Protein AF-A0A811LJP6-F1 (afdb_monomer_lite)

Radius of gyration: 32.49 Å; chains: 1; bounding box: 68×72×82 Å

Structure (mmCIF, N/CA/C/O backbone):
data_AF-A0A811LJP6-F1
#
_entry.id   AF-A0A811LJP6-F1
#
loop_
_atom_site.group_PDB
_atom_site.id
_atom_site.type_symbol
_atom_site.label_atom_id
_atom_site.label_alt_id
_atom_site.label_comp_id
_atom_site.label_asym_id
_atom_site.label_entity_id
_atom_site.label_seq_id
_atom_site.pdbx_PDB_ins_code
_atom_site.Cartn_x
_atom_site.Cartn_y
_atom_site.Cartn_z
_atom_site.occupancy
_atom_site.B_iso_or_equiv
_atom_site.auth_seq_id
_atom_site.auth_comp_id
_atom_site.auth_asym_id
_atom_site.auth_atom_id
_atom_site.pdbx_PDB_model_num
ATOM 1 N N . MET A 1 1 ? 23.692 52.855 21.596 1.00 43.34 1 MET A N 1
ATOM 2 C CA . MET A 1 1 ? 24.434 53.050 20.333 1.00 43.34 1 MET A CA 1
ATOM 3 C C . MET A 1 1 ? 24.375 51.750 19.554 1.00 43.34 1 MET A C 1
ATOM 5 O O . MET A 1 1 ? 25.042 50.793 19.918 1.00 43.34 1 MET A O 1
ATOM 9 N N . LEU A 1 2 ? 23.463 51.698 18.585 1.00 52.78 2 LEU A N 1
ATOM 10 C CA . LEU A 1 2 ? 23.271 50.593 17.652 1.00 52.78 2 LEU A CA 1
ATOM 11 C C . LEU A 1 2 ? 24.097 50.907 16.410 1.00 52.78 2 LEU A C 1
ATOM 13 O O . LEU A 1 2 ? 23.843 51.936 15.798 1.00 52.78 2 LEU A O 1
ATOM 17 N N . ASP A 1 3 ? 25.037 50.041 16.044 1.00 47.31 3 ASP A N 1
ATOM 18 C CA . ASP A 1 3 ? 25.394 49.857 14.639 1.00 47.31 3 ASP A CA 1
ATOM 19 C C . ASP A 1 3 ? 26.140 48.534 14.445 1.00 47.31 3 ASP A C 1
ATOM 21 O O . ASP A 1 3 ? 27.065 48.228 15.205 1.00 47.31 3 ASP A O 1
ATOM 25 N N . LYS A 1 4 ? 25.689 47.761 13.452 1.00 55.88 4 LYS A N 1
ATOM 26 C CA . LYS A 1 4 ? 26.478 46.887 12.566 1.00 55.88 4 LYS A CA 1
ATOM 27 C C . LYS A 1 4 ? 25.538 46.062 11.682 1.00 55.88 4 LYS A C 1
ATOM 29 O O . LYS A 1 4 ? 25.143 44.945 12.006 1.00 55.88 4 LYS A O 1
ATOM 34 N N . SER A 1 5 ? 25.164 46.703 10.577 1.00 57.97 5 SER A N 1
ATOM 35 C CA . SER A 1 5 ? 25.225 46.156 9.213 1.00 57.97 5 SER A CA 1
ATOM 36 C C . SER A 1 5 ? 24.802 44.694 8.997 1.00 57.97 5 SER A C 1
ATOM 38 O O . SER A 1 5 ? 25.586 43.748 9.062 1.00 57.97 5 SER A O 1
ATOM 40 N N . ASN A 1 6 ? 23.541 44.561 8.586 1.00 51.16 6 ASN A N 1
ATOM 41 C CA . ASN A 1 6 ? 22.981 43.422 7.871 1.00 51.16 6 ASN A CA 1
ATOM 42 C C . ASN A 1 6 ? 23.434 43.470 6.397 1.00 51.16 6 ASN A C 1
ATOM 44 O O . ASN A 1 6 ? 23.227 44.481 5.728 1.00 51.16 6 ASN A O 1
ATOM 48 N N . SER A 1 7 ? 24.032 42.396 5.876 1.00 58.84 7 SER A N 1
ATOM 49 C CA . SER A 1 7 ? 24.332 42.268 4.444 1.00 58.84 7 SER A CA 1
ATOM 50 C C . SER A 1 7 ? 24.065 40.829 3.980 1.00 58.84 7 SER A C 1
ATOM 52 O O . SER A 1 7 ? 24.716 39.903 4.477 1.00 58.84 7 SER A O 1
ATOM 54 N N . PRO A 1 8 ? 23.093 40.596 3.079 1.00 60.56 8 PRO A N 1
ATOM 55 C CA . PRO A 1 8 ? 22.804 39.269 2.553 1.00 60.56 8 PRO A CA 1
ATOM 56 C C . PRO A 1 8 ? 23.758 38.914 1.402 1.00 60.56 8 PRO A C 1
ATOM 58 O O . PRO A 1 8 ? 23.910 39.663 0.441 1.00 60.56 8 PRO A O 1
ATOM 61 N N . ARG A 1 9 ? 24.387 37.735 1.478 1.00 51.50 9 ARG A N 1
ATOM 62 C CA . ARG A 1 9 ? 25.124 37.140 0.354 1.00 51.50 9 ARG A CA 1
ATOM 63 C C . ARG A 1 9 ? 24.133 36.527 -0.635 1.00 51.50 9 ARG A C 1
ATOM 65 O O . ARG A 1 9 ? 23.520 35.505 -0.328 1.00 51.50 9 ARG A O 1
ATOM 72 N N . ALA A 1 10 ? 24.021 37.149 -1.805 1.00 49.34 10 ALA A N 1
ATOM 73 C CA . ALA A 1 10 ? 23.408 36.576 -2.996 1.00 49.34 10 ALA A CA 1
ATOM 74 C C . ALA A 1 10 ? 24.072 35.231 -3.348 1.00 49.34 10 ALA A C 1
ATOM 76 O O . ALA A 1 10 ? 25.291 35.075 -3.229 1.00 49.34 10 ALA A O 1
ATOM 77 N N . ARG A 1 11 ? 23.261 34.248 -3.741 1.00 58.81 11 ARG A N 1
ATOM 78 C CA . ARG A 1 11 ? 23.713 33.050 -4.450 1.00 58.81 11 ARG A CA 1
ATOM 79 C C . ARG A 1 11 ? 23.018 33.071 -5.801 1.00 58.81 11 ARG A C 1
ATOM 81 O O . ARG A 1 11 ? 21.806 32.895 -5.853 1.00 58.81 11 ARG A O 1
ATOM 88 N N . ASP A 1 12 ? 23.794 33.340 -6.839 1.00 52.44 12 ASP A N 1
ATOM 89 C CA . ASP A 1 12 ? 23.368 33.236 -8.226 1.00 52.44 12 ASP A CA 1
ATOM 90 C C . ASP A 1 12 ? 23.311 31.749 -8.610 1.00 52.44 12 ASP A C 1
ATOM 92 O O . ASP A 1 12 ? 24.331 31.056 -8.623 1.00 52.44 12 ASP A O 1
ATOM 96 N N . ASP A 1 13 ? 22.100 31.251 -8.860 1.00 50.12 13 ASP A N 1
ATOM 97 C CA . ASP A 1 13 ? 21.842 29.943 -9.462 1.00 50.12 13 ASP A CA 1
ATOM 98 C C . ASP A 1 13 ? 21.821 30.110 -10.988 1.00 50.12 13 ASP A C 1
ATOM 100 O O . ASP A 1 13 ? 20.800 30.477 -11.567 1.00 50.12 13 ASP A O 1
ATOM 104 N N . ASP A 1 14 ? 22.942 29.823 -11.651 1.00 47.53 14 ASP A N 1
ATOM 105 C CA . ASP A 1 14 ? 23.009 29.771 -13.113 1.00 47.53 14 ASP A CA 1
ATOM 106 C C . ASP A 1 14 ? 22.924 28.308 -13.575 1.00 47.53 14 ASP A C 1
ATOM 108 O O . ASP A 1 14 ? 23.917 27.581 -13.680 1.00 47.53 14 ASP A O 1
ATOM 112 N N . ARG A 1 15 ? 21.690 27.829 -13.778 1.00 53.62 15 ARG A N 1
ATOM 113 C CA . ARG A 1 15 ? 21.398 26.508 -14.354 1.00 53.62 15 ARG A CA 1
ATOM 114 C C . ARG A 1 15 ? 20.811 26.679 -15.751 1.00 53.62 15 ARG A C 1
ATOM 116 O O . ARG A 1 15 ? 19.627 26.440 -15.972 1.00 53.62 15 ARG A O 1
ATOM 123 N N . SER A 1 16 ? 21.661 27.062 -16.699 1.00 51.78 16 SER A N 1
ATOM 124 C CA . SER A 1 16 ? 21.321 27.037 -18.122 1.00 51.78 16 SER A CA 1
ATOM 125 C C . SER A 1 16 ? 21.157 25.597 -18.618 1.00 51.78 16 SER A C 1
ATOM 127 O O . SER A 1 16 ? 22.089 24.790 -18.605 1.00 51.78 16 SER A O 1
ATOM 129 N N . GLN A 1 17 ? 19.933 25.281 -19.042 1.00 51.56 17 GLN A N 1
ATOM 130 C CA . GLN A 1 17 ? 19.578 24.074 -19.777 1.00 51.56 17 GLN A CA 1
ATOM 131 C C . GLN A 1 17 ? 20.147 24.182 -21.199 1.00 51.56 17 GLN A C 1
ATOM 133 O O . GLN A 1 17 ? 19.854 25.139 -21.913 1.00 51.56 17 GLN A O 1
ATOM 138 N N . LYS A 1 18 ? 20.978 23.216 -21.607 1.00 50.75 18 LYS A N 1
ATOM 139 C CA . LYS A 1 18 ? 21.326 23.027 -23.017 1.00 50.75 18 LYS A CA 1
ATOM 140 C C . LYS A 1 18 ? 20.372 22.011 -23.622 1.00 50.75 18 LYS A C 1
ATOM 142 O O . LYS A 1 18 ? 20.385 20.835 -23.263 1.00 50.75 18 LYS A O 1
ATOM 147 N N . ASN A 1 19 ? 19.564 22.522 -24.538 1.00 50.34 19 ASN A N 1
ATOM 148 C CA . ASN A 1 19 ? 18.606 21.807 -25.355 1.00 50.34 19 ASN A CA 1
ATOM 149 C C . ASN A 1 19 ? 19.179 21.908 -26.771 1.00 50.34 19 ASN A C 1
ATOM 151 O O . ASN A 1 19 ? 19.194 22.998 -27.335 1.00 50.34 19 ASN A O 1
ATOM 155 N N . GLU A 1 20 ? 19.674 20.812 -27.334 1.00 47.25 20 GLU A N 1
ATOM 156 C CA . GLU A 1 20 ? 20.044 20.734 -28.752 1.00 47.25 20 GLU A CA 1
ATOM 157 C C . GLU A 1 20 ? 19.417 19.435 -29.279 1.00 47.25 20 GLU A C 1
ATOM 159 O O . GLU A 1 20 ? 19.750 18.345 -28.825 1.00 47.25 20 GLU A O 1
ATOM 164 N N . SER A 1 21 ? 18.257 19.515 -29.935 1.00 47.88 21 SER A N 1
ATOM 165 C CA . SER A 1 21 ? 18.093 19.748 -31.380 1.00 47.88 21 SER A CA 1
ATOM 166 C C . SER A 1 21 ? 18.776 18.667 -32.216 1.00 47.88 21 SER A C 1
ATOM 168 O O . SER A 1 21 ? 19.917 18.823 -32.634 1.00 47.88 21 SER A O 1
ATOM 170 N N . ILE A 1 22 ? 18.049 17.585 -32.511 1.00 48.81 22 ILE A N 1
ATOM 171 C CA . ILE A 1 22 ? 18.400 16.677 -33.608 1.00 48.81 22 ILE A CA 1
ATOM 172 C C . ILE A 1 22 ? 17.660 17.181 -34.846 1.00 48.81 22 ILE A C 1
ATOM 174 O O . ILE A 1 22 ? 16.460 16.961 -35.011 1.00 48.81 22 ILE A O 1
ATOM 178 N N . GLN A 1 23 ? 18.385 17.927 -35.678 1.00 44.06 23 GLN A N 1
ATOM 179 C CA . GLN A 1 23 ? 17.962 18.309 -37.019 1.00 44.06 23 GLN A CA 1
ATOM 180 C C . GLN A 1 23 ? 18.143 17.132 -37.975 1.00 44.06 23 GLN A C 1
ATOM 182 O O . GLN A 1 23 ? 19.155 16.433 -37.946 1.00 44.06 23 GLN A O 1
ATOM 187 N N . GLY A 1 24 ? 17.141 16.939 -38.829 1.00 44.28 24 GLY A N 1
ATOM 188 C CA . GLY A 1 24 ? 17.214 16.040 -39.967 1.00 44.28 24 GLY A CA 1
ATOM 189 C C . GLY A 1 24 ? 18.068 16.589 -41.111 1.00 44.28 24 GLY A C 1
ATOM 190 O O . GLY A 1 24 ? 18.375 17.776 -41.177 1.00 44.28 24 GLY A O 1
ATOM 191 N N . SER A 1 25 ? 18.432 15.674 -42.004 1.00 44.75 25 SER A N 1
ATOM 192 C CA . SER A 1 25 ? 18.946 15.809 -43.379 1.00 44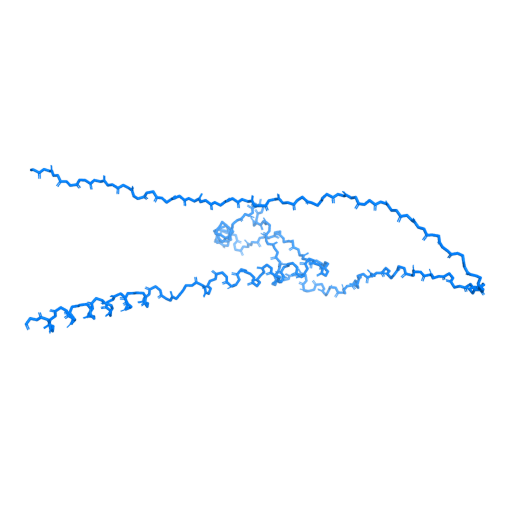.75 25 SER A CA 1
ATOM 193 C C . SER A 1 25 ? 19.809 14.561 -43.617 1.00 44.75 25 SER A C 1
ATOM 195 O O . SER A 1 25 ? 20.385 14.020 -42.684 1.00 44.75 25 SER A O 1
ATOM 197 N N . SER A 1 26 ? 19.923 13.961 -44.785 1.00 45.16 26 SER A N 1
ATOM 198 C CA . SER A 1 26 ? 19.371 14.200 -46.106 1.00 45.16 26 SER A CA 1
ATOM 199 C C . SER A 1 26 ? 19.708 12.949 -46.917 1.00 45.16 26 SER A C 1
ATOM 201 O O . SER A 1 26 ? 20.710 12.269 -46.707 1.00 45.16 26 SER A O 1
ATOM 203 N N . SER A 1 27 ? 18.828 12.655 -47.856 1.00 48.78 27 SER A N 1
ATOM 204 C CA . SER A 1 27 ? 19.015 11.765 -48.994 1.00 48.78 27 SER A CA 1
ATOM 205 C C . SER A 1 27 ? 20.270 12.078 -49.817 1.00 48.78 27 SER A C 1
ATOM 207 O O . SER A 1 27 ? 20.480 13.245 -50.139 1.00 48.78 27 SER A O 1
ATOM 209 N N . GLN A 1 28 ? 20.979 11.049 -50.294 1.00 40.97 28 GLN A N 1
ATOM 210 C CA . GLN A 1 28 ? 21.537 10.991 -51.654 1.00 40.97 28 GLN A CA 1
ATOM 211 C C . GLN A 1 28 ? 22.002 9.566 -51.991 1.00 40.97 28 GLN A C 1
ATOM 213 O O . GLN A 1 28 ? 22.679 8.917 -51.199 1.00 40.97 28 GLN A O 1
ATOM 218 N N . GLY A 1 29 ? 21.572 9.067 -53.152 1.00 38.19 29 GLY A N 1
ATOM 219 C CA . GLY A 1 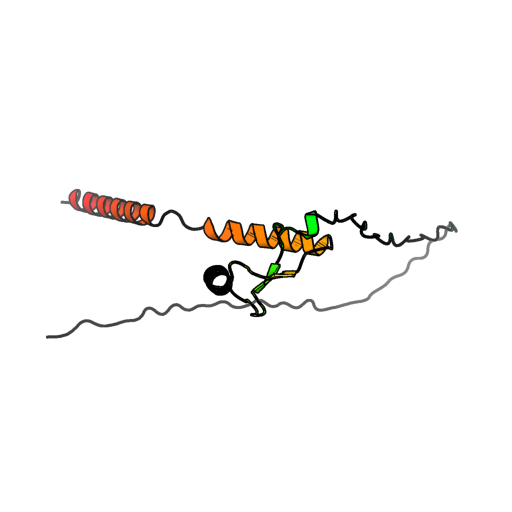29 ? 21.902 7.739 -53.661 1.00 38.19 29 GLY A CA 1
ATOM 220 C C . GLY A 1 29 ? 23.019 7.739 -54.707 1.00 38.19 29 GLY A C 1
ATOM 221 O O . GLY A 1 29 ? 23.413 8.779 -55.224 1.00 38.19 29 GLY A O 1
ATOM 222 N N . SER A 1 30 ? 23.499 6.540 -55.028 1.00 43.34 30 SER A N 1
ATOM 223 C CA . SER A 1 30 ? 24.074 6.104 -56.318 1.00 43.34 30 SER A CA 1
ATOM 224 C C . SER A 1 30 ? 24.337 4.594 -56.187 1.00 43.34 30 SER A C 1
ATOM 226 O O . SER A 1 30 ? 25.016 4.151 -55.272 1.00 43.34 30 SER A O 1
ATOM 228 N N . SER A 1 31 ? 23.524 3.748 -56.822 1.00 45.53 31 SER A N 1
ATOM 229 C CA . SER A 1 31 ? 23.752 3.137 -58.140 1.00 45.53 31 SER A CA 1
ATOM 230 C C . SER A 1 31 ? 25.095 2.408 -58.275 1.00 45.53 31 SER A C 1
ATOM 232 O O . SER A 1 31 ? 26.127 3.024 -58.518 1.00 45.53 31 SER A O 1
ATOM 234 N N . SER A 1 32 ? 25.066 1.078 -58.176 1.00 52.16 32 SER A N 1
ATOM 235 C CA . SER A 1 32 ? 25.759 0.215 -59.140 1.00 52.16 32 SER A CA 1
ATOM 236 C C . SER A 1 32 ? 25.230 -1.219 -59.077 1.00 52.16 32 SER A C 1
ATOM 238 O O . SER A 1 32 ? 25.128 -1.862 -58.036 1.00 52.16 32 SER A O 1
ATOM 240 N N . GLU A 1 33 ? 24.843 -1.660 -60.261 1.00 45.28 33 GLU A N 1
ATOM 241 C CA . GLU A 1 33 ? 24.293 -2.944 -60.655 1.00 45.28 33 GLU A CA 1
ATOM 242 C C . GLU A 1 33 ? 25.353 -4.050 -60.541 1.00 45.28 33 GLU A C 1
ATOM 244 O O . GLU A 1 33 ? 26.471 -3.890 -61.034 1.00 45.28 33 GLU A O 1
ATOM 249 N N . SER A 1 34 ? 25.017 -5.200 -59.950 1.00 50.03 34 SER A N 1
ATOM 250 C CA . SER A 1 34 ? 25.733 -6.456 -60.197 1.00 50.03 34 SER A CA 1
ATOM 251 C C . SER A 1 34 ? 24.851 -7.673 -59.929 1.00 50.03 34 SER A C 1
ATOM 253 O O . SER A 1 34 ? 24.236 -7.837 -58.881 1.00 50.03 34 SER A O 1
ATOM 255 N N . LYS A 1 35 ? 24.803 -8.510 -60.961 1.00 47.75 35 LYS A N 1
ATOM 256 C CA . LYS A 1 35 ? 24.084 -9.772 -61.118 1.00 47.75 35 LYS A CA 1
ATOM 257 C C . LYS A 1 35 ? 24.475 -10.798 -60.046 1.00 47.75 35 LYS A C 1
ATOM 259 O O . LYS A 1 35 ? 25.666 -11.063 -59.911 1.00 47.75 35 LYS A O 1
ATOM 264 N N . LYS A 1 36 ? 23.491 -11.480 -59.444 1.00 48.44 36 LYS A N 1
ATOM 265 C CA . LYS A 1 36 ? 23.326 -12.956 -59.423 1.00 48.44 36 LYS A CA 1
ATOM 266 C C . LYS A 1 36 ? 22.448 -13.432 -58.259 1.00 48.44 36 LYS A C 1
ATOM 268 O O . LYS A 1 36 ? 22.575 -12.953 -57.144 1.00 48.44 36 LYS A O 1
ATOM 273 N N . GLN A 1 37 ? 21.689 -14.480 -58.581 1.00 47.84 37 GLN A N 1
ATOM 274 C CA . GLN A 1 37 ? 21.057 -15.470 -57.706 1.00 47.84 37 GLN A CA 1
ATOM 275 C C . GLN A 1 37 ? 19.794 -15.055 -56.944 1.00 47.84 37 GLN A C 1
ATOM 277 O O . GLN A 1 37 ? 19.823 -14.464 -55.870 1.00 47.84 37 GLN A O 1
ATOM 282 N N . GLU A 1 38 ? 18.668 -15.486 -57.523 1.00 52.53 38 GLU A N 1
ATOM 283 C CA . GLU A 1 38 ? 17.533 -16.012 -56.774 1.00 52.53 38 GLU A CA 1
ATOM 284 C C . GLU A 1 38 ? 18.035 -16.983 -55.703 1.00 52.53 38 GLU A C 1
ATOM 286 O O . GLU A 1 38 ? 18.485 -18.079 -56.021 1.00 52.53 38 GLU A O 1
ATOM 291 N N . ASP A 1 39 ? 17.907 -16.595 -54.440 1.00 48.09 39 ASP A N 1
ATOM 292 C CA . ASP A 1 39 ? 17.650 -17.545 -53.373 1.00 48.09 39 ASP A CA 1
ATOM 293 C C . ASP A 1 39 ? 16.506 -16.997 -52.526 1.00 48.09 39 ASP A C 1
ATOM 295 O O . ASP A 1 39 ? 16.609 -16.034 -51.763 1.00 48.09 39 ASP A O 1
ATOM 299 N N . SER A 1 40 ? 15.357 -17.624 -52.748 1.00 55.00 40 SER A N 1
ATOM 300 C CA . SER A 1 40 ? 14.133 -17.488 -51.985 1.00 55.00 40 SER A CA 1
ATOM 301 C C . SER A 1 40 ? 14.400 -17.802 -50.514 1.00 55.00 40 SER A C 1
ATOM 303 O O . SER A 1 40 ? 14.246 -18.938 -50.068 1.00 55.00 40 SER A O 1
ATOM 305 N N . GLN A 1 41 ? 14.710 -16.781 -49.724 1.00 54.62 41 GLN A N 1
ATOM 306 C CA . GLN A 1 41 ? 14.512 -16.831 -48.283 1.00 54.62 41 GLN A CA 1
ATOM 307 C C . GLN A 1 41 ? 13.725 -15.602 -47.859 1.00 54.62 41 GLN A C 1
ATOM 309 O O . GLN A 1 41 ? 14.252 -14.591 -47.405 1.00 54.62 41 GLN A O 1
ATOM 314 N N . ARG A 1 42 ? 12.401 -15.718 -48.015 1.00 55.50 42 ARG A N 1
ATOM 315 C CA . ARG A 1 42 ? 11.426 -14.930 -47.267 1.00 55.50 42 ARG A CA 1
ATOM 316 C C . ARG A 1 42 ? 11.794 -15.074 -45.793 1.00 55.50 42 ARG A C 1
ATOM 318 O O . ARG A 1 42 ? 11.435 -16.075 -45.173 1.00 55.50 42 ARG A O 1
ATOM 325 N N . ALA A 1 43 ? 12.532 -14.105 -45.259 1.00 55.03 43 ALA A N 1
ATOM 326 C CA . ALA A 1 43 ? 12.771 -13.971 -43.837 1.00 55.03 43 ALA A CA 1
ATOM 327 C C . ALA A 1 43 ? 11.398 -13.795 -43.189 1.00 55.03 43 ALA A C 1
ATOM 329 O O . ALA A 1 43 ? 10.820 -12.710 -43.160 1.00 55.03 43 ALA A O 1
ATOM 330 N N . LYS A 1 44 ? 10.817 -14.915 -42.759 1.00 56.72 44 LYS A N 1
ATOM 331 C CA . LYS A 1 44 ? 9.667 -14.937 -41.874 1.00 56.72 44 LYS A CA 1
ATOM 332 C C . LYS A 1 44 ? 10.208 -14.423 -40.548 1.00 56.72 44 LYS A C 1
ATOM 334 O O . LYS A 1 44 ? 10.705 -15.196 -39.735 1.00 56.72 44 LYS A O 1
ATOM 339 N N . THR A 1 45 ? 10.192 -13.108 -40.370 1.00 53.69 45 THR A N 1
ATOM 340 C CA . THR A 1 45 ? 10.312 -12.468 -39.065 1.00 53.69 45 THR A CA 1
ATOM 341 C C . THR A 1 45 ? 9.097 -12.903 -38.265 1.00 53.69 45 THR A C 1
ATOM 343 O O . THR A 1 45 ? 8.043 -12.273 -38.265 1.00 53.69 45 THR A O 1
ATOM 346 N N . THR A 1 46 ? 9.222 -14.071 -37.644 1.00 55.03 46 THR A N 1
ATOM 347 C CA . THR A 1 46 ? 8.288 -14.551 -36.644 1.00 55.03 46 THR A CA 1
ATOM 348 C C . THR A 1 46 ? 8.370 -13.558 -35.497 1.00 55.03 46 THR A C 1
ATOM 350 O O . THR A 1 46 ? 9.337 -13.553 -34.737 1.00 55.03 46 THR A O 1
ATOM 353 N N . LEU A 1 47 ? 7.376 -12.674 -35.411 1.00 57.75 47 LEU A N 1
ATOM 354 C CA . LEU A 1 47 ? 7.064 -11.952 -34.189 1.00 57.75 47 LEU A CA 1
ATOM 355 C C . LEU A 1 47 ? 6.844 -13.023 -33.123 1.00 57.75 47 LEU A C 1
ATOM 357 O O . LEU A 1 47 ? 5.794 -13.660 -33.070 1.00 57.75 47 LEU A O 1
ATOM 361 N N . SER A 1 48 ? 7.882 -13.273 -32.328 1.00 53.44 48 SER A N 1
ATOM 362 C CA . SER A 1 48 ? 7.755 -13.976 -31.064 1.00 53.44 48 SER A CA 1
ATOM 363 C C . SER A 1 48 ? 6.856 -13.103 -30.210 1.00 53.44 48 SER A C 1
ATOM 365 O O . SER A 1 48 ? 7.313 -12.159 -29.568 1.00 53.44 48 SER A O 1
ATOM 367 N N . ILE A 1 49 ? 5.558 -13.380 -30.267 1.00 58.44 49 ILE A N 1
ATOM 368 C CA . ILE A 1 49 ? 4.605 -12.924 -29.273 1.00 58.44 49 ILE A CA 1
ATOM 369 C C . ILE A 1 49 ? 5.148 -13.498 -27.970 1.00 58.44 49 ILE A C 1
ATOM 371 O O . ILE A 1 49 ? 5.024 -14.694 -27.713 1.00 58.44 49 ILE A O 1
ATOM 375 N N . CYS A 1 50 ? 5.840 -12.661 -27.197 1.00 45.94 50 CYS A N 1
ATOM 376 C CA . CYS A 1 50 ? 6.179 -12.952 -25.819 1.00 45.94 50 CYS A CA 1
ATOM 377 C C . CYS A 1 50 ? 4.846 -13.073 -25.088 1.00 45.94 50 CYS A C 1
ATOM 379 O O . CYS A 1 50 ? 4.319 -12.094 -24.568 1.00 45.94 50 CYS A O 1
ATOM 381 N N . GLN A 1 51 ? 4.252 -14.263 -25.133 1.00 56.56 51 GLN A N 1
ATOM 382 C CA . GLN A 1 51 ? 3.181 -14.632 -24.235 1.00 56.56 51 GLN A CA 1
ATOM 383 C C . GLN A 1 51 ? 3.777 -14.485 -22.841 1.00 56.56 51 GLN A C 1
ATOM 385 O O . GLN A 1 51 ? 4.643 -15.268 -22.445 1.00 56.56 51 GLN A O 1
ATOM 390 N N . GLU A 1 52 ? 3.384 -13.418 -22.140 1.00 64.00 52 GLU A N 1
ATOM 391 C CA . GLU A 1 52 ? 3.686 -13.289 -20.725 1.00 64.00 52 GLU A CA 1
ATOM 392 C C . GLU A 1 52 ? 3.189 -14.579 -20.066 1.00 64.00 52 GLU A C 1
ATOM 394 O O . GLU A 1 52 ? 2.009 -14.920 -20.219 1.00 64.00 52 GLU A O 1
ATOM 399 N N . PRO A 1 53 ? 4.066 -15.348 -19.399 1.00 57.91 53 PRO A N 1
ATOM 400 C CA . PRO A 1 53 ? 3.629 -16.559 -18.739 1.00 57.91 53 PRO A CA 1
ATOM 401 C C . PRO A 1 53 ? 2.567 -16.150 -17.725 1.00 57.91 53 PRO A C 1
ATOM 403 O O . PRO A 1 53 ? 2.827 -15.340 -16.833 1.00 57.91 53 PRO A O 1
ATOM 406 N N . THR A 1 54 ? 1.354 -16.678 -17.886 1.00 58.97 54 THR A N 1
ATOM 407 C CA . THR A 1 54 ? 0.305 -16.553 -16.880 1.00 58.97 54 THR A CA 1
ATOM 408 C C . THR A 1 54 ? 0.796 -17.319 -15.661 1.00 58.97 54 THR A C 1
ATOM 410 O O . THR A 1 54 ? 0.701 -18.541 -15.595 1.00 58.97 54 THR A O 1
ATOM 413 N N . ILE A 1 55 ? 1.440 -16.604 -14.739 1.00 61.28 55 ILE A N 1
ATOM 414 C CA . ILE A 1 55 ? 1.931 -17.178 -13.492 1.00 61.28 55 ILE A CA 1
ATOM 415 C C . ILE A 1 55 ? 0.688 -17.682 -12.749 1.00 61.28 55 ILE A C 1
ATOM 417 O O . ILE A 1 55 ? -0.229 -16.882 -12.540 1.00 61.28 55 ILE A O 1
ATOM 421 N N . PRO A 1 56 ? 0.618 -18.966 -12.356 1.00 57.59 56 PRO A N 1
ATOM 422 C CA . PRO A 1 56 ? -0.427 -19.426 -11.459 1.00 57.59 56 PRO A CA 1
ATOM 423 C C . PRO A 1 56 ? -0.191 -18.732 -10.118 1.00 57.59 56 PRO A C 1
ATOM 425 O O . PRO A 1 56 ? 0.674 -19.122 -9.338 1.00 57.59 56 PRO A O 1
ATOM 428 N N . VAL A 1 57 ? -0.889 -17.621 -9.898 1.00 60.56 57 VAL A N 1
ATOM 429 C CA . VAL A 1 57 ? -0.878 -16.925 -8.615 1.00 60.56 57 VAL A CA 1
ATOM 430 C C . VAL A 1 57 ? -1.623 -17.822 -7.643 1.00 60.56 57 VAL A C 1
ATOM 432 O O . VAL A 1 57 ? -2.841 -17.967 -7.733 1.00 60.56 57 VAL A O 1
ATOM 435 N N . ASP A 1 58 ? -0.874 -18.468 -6.755 1.00 60.69 58 ASP A N 1
ATOM 436 C CA . ASP A 1 58 ? -1.442 -19.256 -5.674 1.00 60.69 58 ASP A CA 1
ATOM 437 C C . ASP A 1 58 ? -2.360 -18.339 -4.847 1.00 60.69 58 ASP A C 1
ATOM 439 O O . ASP A 1 58 ? -1.954 -17.260 -4.401 1.00 60.69 58 ASP A O 1
ATOM 443 N N . LEU A 1 59 ? -3.636 -18.709 -4.713 1.00 65.31 59 LEU A N 1
ATOM 444 C CA . LEU A 1 59 ? -4.697 -17.822 -4.212 1.00 65.31 59 LEU A CA 1
ATOM 445 C C . LEU A 1 59 ? -4.427 -17.318 -2.783 1.00 65.31 59 LEU A C 1
ATOM 447 O O . LEU A 1 59 ? -4.939 -16.276 -2.373 1.00 65.31 59 LEU A O 1
ATOM 451 N N . GLU A 1 60 ? -3.608 -18.043 -2.025 1.00 65.44 60 GLU A N 1
ATOM 452 C CA . GLU A 1 60 ? -3.181 -17.666 -0.678 1.00 65.44 60 GLU A CA 1
ATOM 453 C C . GLU A 1 60 ? -2.151 -16.526 -0.670 1.00 65.44 60 GLU A C 1
ATOM 455 O O . GLU A 1 60 ? -2.154 -15.700 0.248 1.00 65.44 60 GLU A O 1
ATOM 460 N N . GLU A 1 61 ? -1.320 -16.398 -1.707 1.00 64.94 61 GLU A N 1
ATOM 461 C CA . GLU A 1 61 ? -0.393 -15.267 -1.845 1.00 64.94 61 GLU A CA 1
ATOM 462 C C . GLU A 1 61 ? -1.110 -13.952 -2.190 1.00 64.94 61 GLU A C 1
ATOM 464 O O . GLU A 1 61 ? -0.607 -12.859 -1.914 1.00 64.94 61 GLU A O 1
ATOM 469 N N . LEU A 1 62 ? -2.327 -14.030 -2.734 1.00 66.81 62 LEU A N 1
ATOM 470 C CA . LEU A 1 62 ? -3.185 -12.861 -2.947 1.00 66.81 62 LEU A CA 1
ATOM 471 C C . LEU A 1 62 ? -3.754 -12.301 -1.636 1.00 66.81 62 LEU A C 1
ATOM 473 O O . LEU A 1 62 ? -4.088 -11.120 -1.573 1.00 66.81 62 LEU A O 1
ATOM 477 N N . LYS A 1 63 ? -3.842 -13.113 -0.575 1.00 80.12 63 LYS A N 1
ATOM 478 C CA . LYS A 1 63 ? -4.475 -12.712 0.695 1.00 80.12 63 LYS A CA 1
ATOM 479 C C . LYS A 1 63 ? -3.563 -11.902 1.612 1.00 80.12 63 LYS A C 1
ATOM 481 O O . LYS A 1 63 ? -4.038 -11.331 2.592 1.00 80.12 63 LYS A O 1
ATOM 486 N N . ARG A 1 64 ? -2.257 -11.863 1.337 1.00 87.62 64 ARG A N 1
ATOM 487 C CA . ARG A 1 64 ? -1.268 -11.152 2.159 1.00 87.62 64 ARG A CA 1
ATOM 488 C C . ARG A 1 64 ? -0.673 -9.981 1.384 1.00 87.62 64 ARG A C 1
ATOM 490 O O . ARG A 1 64 ? -0.462 -10.074 0.177 1.00 87.62 64 ARG A O 1
ATOM 497 N N . ILE A 1 65 ? -0.374 -8.897 2.101 1.00 89.25 65 ILE A N 1
ATOM 498 C CA . ILE A 1 65 ? 0.395 -7.773 1.557 1.00 89.25 65 ILE A CA 1
ATOM 499 C C . ILE A 1 65 ? 1.820 -8.254 1.281 1.00 89.25 65 ILE A C 1
ATOM 501 O O . ILE A 1 65 ? 2.477 -8.813 2.162 1.00 89.25 65 ILE A O 1
ATOM 505 N N . GLN A 1 66 ? 2.283 -8.023 0.058 1.00 90.25 66 GLN A N 1
ATOM 506 C CA . GLN A 1 66 ? 3.610 -8.385 -0.414 1.00 90.25 66 GLN A CA 1
ATOM 507 C C . GLN A 1 66 ? 4.479 -7.136 -0.597 1.00 90.25 66 GLN A C 1
ATOM 509 O O . GLN A 1 66 ? 3.998 -6.014 -0.771 1.00 90.25 66 GLN A O 1
ATOM 514 N N . ILE A 1 67 ? 5.799 -7.326 -0.549 1.00 90.31 67 ILE A N 1
ATOM 515 C CA . ILE A 1 67 ? 6.743 -6.244 -0.836 1.00 90.31 67 ILE A CA 1
ATOM 516 C C . ILE A 1 67 ? 6.549 -5.812 -2.290 1.00 90.31 67 ILE A C 1
ATOM 518 O O . ILE A 1 67 ? 6.635 -6.630 -3.202 1.00 90.31 67 ILE A O 1
ATOM 522 N N . GLY A 1 68 ? 6.333 -4.514 -2.486 1.00 91.06 68 GLY A N 1
ATOM 523 C CA . GLY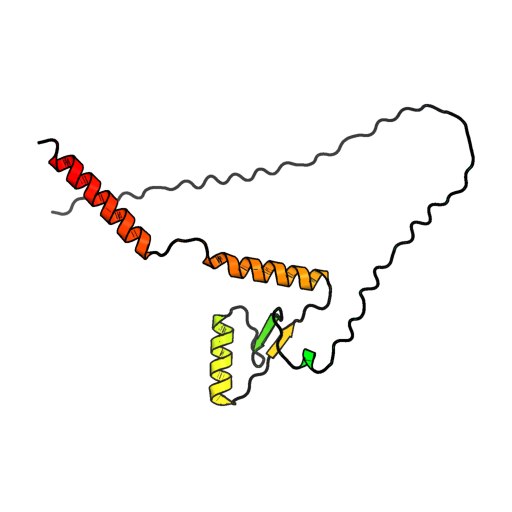 A 1 68 ? 6.060 -3.936 -3.797 1.00 91.06 68 GLY A CA 1
ATOM 524 C C . GLY A 1 68 ? 4.586 -3.644 -4.065 1.00 91.06 68 GLY A C 1
ATOM 525 O O . GLY A 1 68 ? 4.300 -2.958 -5.043 1.00 91.06 68 GLY A O 1
ATOM 526 N N . ASP A 1 69 ? 3.671 -4.083 -3.194 1.00 92.31 69 ASP A N 1
ATOM 527 C CA . ASP A 1 69 ? 2.277 -3.640 -3.245 1.00 92.31 69 ASP A CA 1
ATOM 528 C C . ASP A 1 69 ? 2.192 -2.139 -2.934 1.00 92.31 69 ASP A C 1
ATOM 530 O O . ASP A 1 69 ? 2.804 -1.633 -1.983 1.00 92.31 69 ASP A O 1
ATOM 534 N N . ARG A 1 70 ? 1.405 -1.416 -3.733 1.00 92.12 70 ARG A N 1
ATOM 535 C CA . ARG A 1 70 ? 1.160 0.011 -3.537 1.00 92.12 70 ARG A CA 1
ATOM 536 C C . ARG A 1 70 ? -0.178 0.204 -2.837 1.00 92.12 70 ARG A C 1
ATOM 538 O O . ARG A 1 70 ? -1.224 -0.165 -3.362 1.00 92.12 70 ARG A O 1
ATOM 545 N N . LEU A 1 71 ? -0.141 0.809 -1.653 1.00 92.94 71 LEU A N 1
ATOM 546 C CA . LEU A 1 71 ? -1.347 1.197 -0.925 1.00 92.94 71 LEU A CA 1
ATOM 547 C C . LEU A 1 71 ? -1.951 2.449 -1.574 1.00 92.94 71 LEU A C 1
ATOM 549 O O . LEU A 1 71 ? -1.272 3.472 -1.683 1.00 92.94 71 LEU A O 1
ATOM 553 N N . ILE A 1 72 ? -3.212 2.358 -1.988 1.00 94.38 72 ILE A N 1
ATOM 554 C CA . ILE A 1 72 ? -3.963 3.463 -2.603 1.00 94.38 72 ILE A CA 1
ATOM 555 C C . ILE A 1 72 ? -4.885 4.125 -1.581 1.00 94.38 72 ILE A C 1
ATOM 557 O O . ILE A 1 72 ? -5.059 5.343 -1.582 1.00 94.38 72 ILE A O 1
ATOM 561 N N . ASP A 1 73 ? -5.446 3.315 -0.687 1.00 95.19 73 ASP A N 1
ATOM 562 C CA . ASP A 1 73 ? -6.540 3.708 0.189 1.00 95.19 73 ASP A CA 1
ATOM 563 C C . ASP A 1 73 ? -6.478 2.985 1.539 1.00 95.19 73 ASP A C 1
ATOM 565 O O . ASP A 1 73 ? -5.990 1.850 1.626 1.00 95.19 73 ASP A O 1
ATOM 569 N N . VAL A 1 74 ? -6.988 3.649 2.578 1.00 94.88 74 VAL A N 1
ATOM 570 C CA . VAL A 1 74 ? -7.204 3.076 3.912 1.00 94.88 74 VAL A CA 1
ATOM 571 C C . VAL A 1 74 ? -8.634 3.395 4.349 1.00 94.88 74 VAL A C 1
ATOM 573 O O . VAL A 1 74 ? -8.966 4.564 4.546 1.00 94.88 74 VAL A O 1
ATOM 576 N N . ASP A 1 75 ? -9.461 2.365 4.534 1.00 92.38 75 ASP A N 1
ATOM 577 C CA . ASP A 1 75 ? -10.863 2.467 4.973 1.00 92.38 75 ASP A CA 1
ATOM 578 C C . ASP A 1 75 ? -11.720 3.466 4.171 1.00 92.38 75 ASP A C 1
ATOM 580 O O . ASP A 1 75 ? -12.522 4.217 4.731 1.00 92.38 75 ASP A O 1
ATOM 584 N N . GLY A 1 76 ? -11.541 3.497 2.850 1.00 92.19 76 GLY A N 1
ATOM 585 C CA . GLY A 1 76 ? -12.243 4.395 1.932 1.00 92.19 76 GLY A CA 1
ATOM 586 C C . GLY A 1 76 ? -11.673 5.815 1.877 1.00 92.19 76 GLY A C 1
ATOM 587 O O . GLY A 1 76 ? -12.277 6.683 1.244 1.00 92.19 76 GLY A O 1
ATOM 588 N N . THR A 1 77 ? -10.554 6.084 2.563 1.00 93.12 77 THR A N 1
ATOM 589 C CA . THR A 1 77 ? -9.839 7.365 2.488 1.00 93.12 77 THR A CA 1
ATOM 590 C C . THR A 1 77 ? -8.570 7.265 1.628 1.00 93.12 77 THR A C 1
ATOM 592 O O . THR A 1 77 ? -7.616 6.583 2.034 1.00 93.12 77 THR A O 1
ATOM 595 N N . PRO A 1 78 ? -8.492 7.990 0.490 1.00 94.69 78 PRO A N 1
ATOM 596 C CA . PRO A 1 78 ? -7.345 7.917 -0.406 1.00 94.69 78 PRO A CA 1
ATOM 597 C C . PRO A 1 78 ? -6.093 8.473 0.273 1.00 94.69 78 PRO A C 1
ATOM 599 O O . PRO A 1 78 ? -6.132 9.501 0.960 1.00 94.69 78 PRO A O 1
ATOM 602 N N . ILE A 1 79 ? -4.962 7.798 0.073 1.00 94.44 79 ILE A N 1
ATOM 603 C CA . ILE A 1 79 ? -3.694 8.161 0.702 1.00 94.44 79 ILE A CA 1
ATOM 604 C C . ILE A 1 79 ? -2.654 8.605 -0.326 1.00 94.44 79 ILE A C 1
ATOM 606 O O . ILE A 1 79 ? -2.369 7.925 -1.305 1.00 94.44 79 ILE A O 1
ATOM 610 N N . ASN A 1 80 ? -2.007 9.736 -0.039 1.00 91.38 80 ASN A N 1
ATOM 611 C CA . ASN A 1 80 ? -0.916 10.258 -0.872 1.00 91.38 80 ASN A CA 1
ATOM 612 C C . ASN A 1 80 ? 0.440 10.194 -0.157 1.00 91.38 80 ASN A C 1
ATOM 614 O O . ASN A 1 80 ? 1.483 10.153 -0.801 1.00 91.38 80 ASN A O 1
ATOM 618 N N . ASN A 1 81 ? 0.428 10.184 1.180 1.00 92.31 81 ASN A N 1
ATOM 619 C CA . ASN A 1 81 ? 1.623 10.248 2.013 1.00 92.31 81 ASN A CA 1
ATOM 620 C C . ASN A 1 81 ? 1.656 9.097 3.023 1.00 92.31 81 ASN A C 1
ATOM 622 O O . ASN A 1 81 ? 0.628 8.620 3.512 1.00 92.31 81 ASN A O 1
ATOM 626 N N . ARG A 1 82 ? 2.866 8.688 3.408 1.00 91.31 82 ARG A N 1
ATOM 627 C CA . ARG A 1 82 ? 3.071 7.611 4.385 1.00 91.31 82 ARG A CA 1
ATOM 628 C C . ARG A 1 82 ? 2.545 7.989 5.771 1.00 91.31 82 ARG A C 1
ATOM 630 O O . ARG A 1 82 ? 1.986 7.163 6.488 1.00 91.31 82 ARG A O 1
ATOM 637 N N . GLU A 1 83 ? 2.723 9.244 6.163 1.00 93.62 83 GLU A N 1
ATOM 638 C CA . GLU A 1 83 ? 2.369 9.742 7.490 1.00 93.62 83 GLU A CA 1
ATOM 639 C C . GLU A 1 83 ? 0.849 9.822 7.674 1.00 93.62 83 GLU A C 1
ATOM 641 O O . GLU A 1 83 ? 0.348 9.521 8.760 1.00 93.62 83 GLU A O 1
ATOM 646 N N . THR A 1 84 ? 0.105 10.178 6.621 1.00 93.19 84 THR A N 1
ATOM 647 C CA . THR A 1 84 ? -1.365 10.188 6.645 1.00 93.19 84 THR A CA 1
ATOM 648 C C . THR A 1 84 ? -1.912 8.770 6.733 1.00 93.19 84 THR A C 1
ATOM 650 O O . THR A 1 84 ? -2.754 8.509 7.589 1.00 93.19 84 THR A O 1
ATOM 653 N N . ALA A 1 85 ? -1.358 7.839 5.949 1.00 93.38 85 ALA A N 1
ATOM 654 C CA . ALA A 1 85 ? -1.736 6.428 6.000 1.00 93.38 85 ALA A CA 1
ATOM 655 C C . ALA A 1 85 ? -1.540 5.840 7.406 1.00 93.38 85 ALA A C 1
ATOM 657 O O . ALA A 1 85 ? -2.465 5.271 7.979 1.00 93.38 85 ALA A O 1
ATOM 658 N N . LYS A 1 86 ? -0.373 6.072 8.025 1.00 95.19 86 LYS A N 1
ATOM 659 C CA . LYS A 1 86 ? -0.084 5.586 9.383 1.00 95.19 86 LYS A CA 1
ATOM 660 C C . LYS A 1 86 ? -1.088 6.106 10.417 1.00 95.19 86 LYS A C 1
ATOM 662 O O . LYS A 1 86 ? -1.527 5.347 11.276 1.00 95.19 86 LYS A O 1
ATOM 667 N N . LYS A 1 87 ? -1.442 7.394 10.357 1.00 94.94 87 LYS A N 1
ATOM 668 C CA . LYS A 1 87 ? -2.417 7.992 11.285 1.00 94.94 87 LYS A CA 1
ATOM 669 C C . LYS A 1 87 ? -3.805 7.376 11.118 1.00 94.94 87 LYS A C 1
ATOM 671 O O . LYS A 1 87 ? -4.435 7.059 12.122 1.00 94.94 87 LYS A O 1
ATOM 676 N N . LEU A 1 88 ? -4.254 7.194 9.875 1.00 94.69 88 LEU A N 1
ATOM 677 C CA . LEU A 1 88 ? -5.546 6.575 9.573 1.00 94.69 88 LEU A CA 1
ATOM 678 C C . LEU A 1 88 ? -5.592 5.131 10.074 1.00 94.69 88 LEU A C 1
ATOM 680 O O . LEU A 1 88 ? -6.496 4.786 10.824 1.00 94.69 88 LEU A O 1
ATOM 684 N N . MET A 1 89 ? -4.555 4.339 9.793 1.00 94.50 89 MET A N 1
ATOM 685 C CA . MET A 1 89 ? -4.451 2.963 10.286 1.00 94.50 89 MET A CA 1
ATOM 686 C C . MET A 1 89 ? -4.533 2.887 11.813 1.00 94.50 89 MET A C 1
ATOM 688 O O . MET A 1 89 ? -5.291 2.087 12.352 1.00 94.50 89 MET A O 1
ATOM 692 N N . LEU A 1 90 ? -3.777 3.729 12.527 1.00 95.50 90 LEU A N 1
ATOM 693 C CA . LEU A 1 90 ? -3.804 3.747 13.993 1.00 95.50 90 LEU A CA 1
ATOM 694 C C . LEU A 1 90 ? -5.186 4.129 14.532 1.00 95.50 90 LEU A C 1
ATOM 696 O O . LEU A 1 90 ? -5.655 3.525 15.494 1.00 95.50 90 LEU A O 1
ATOM 700 N N . LYS A 1 91 ? -5.847 5.103 13.898 1.00 94.56 91 LYS A N 1
ATOM 701 C CA . LYS A 1 91 ? -7.200 5.527 14.264 1.00 94.56 91 LYS A CA 1
ATOM 702 C C . LYS A 1 91 ? -8.209 4.392 14.073 1.00 94.56 91 LYS A C 1
ATOM 704 O O . LYS A 1 91 ? -8.974 4.116 14.993 1.00 94.56 91 LYS A O 1
ATOM 709 N N . SER A 1 92 ? -8.186 3.726 12.923 1.00 94.12 92 SER A N 1
ATOM 710 C CA . SER A 1 92 ? -9.103 2.628 12.603 1.00 94.12 92 SER A CA 1
ATOM 711 C C . SER A 1 92 ? -8.875 1.394 13.475 1.00 94.12 92 SER A C 1
ATOM 713 O O . SER A 1 92 ? -9.835 0.795 13.962 1.00 94.12 92 SER A O 1
ATOM 715 N N . LEU A 1 93 ? -7.613 1.054 13.763 1.00 94.94 93 LEU A N 1
ATOM 716 C CA . LEU A 1 93 ? -7.271 -0.034 14.685 1.00 94.94 93 LEU A CA 1
ATOM 717 C C . LEU A 1 93 ? -7.733 0.253 16.115 1.00 94.94 93 LEU A C 1
ATOM 719 O O . LEU A 1 93 ? -8.188 -0.664 16.797 1.00 94.94 93 LEU A O 1
ATOM 723 N N . ALA A 1 94 ? -7.642 1.507 16.563 1.00 94.88 94 ALA A N 1
ATOM 724 C CA . ALA A 1 94 ? -8.101 1.896 17.892 1.00 94.88 94 ALA A CA 1
ATOM 725 C C . ALA A 1 94 ? -9.630 1.805 18.035 1.00 94.88 94 ALA A C 1
ATOM 727 O O . ALA A 1 94 ? -10.112 1.426 19.100 1.00 94.88 94 ALA A O 1
ATOM 728 N N . SER A 1 95 ? -10.392 2.129 16.985 1.00 93.19 95 SER A N 1
ATOM 729 C CA . SER A 1 95 ? -11.859 2.152 17.036 1.00 93.19 95 SER A CA 1
ATOM 730 C C . SER A 1 95 ? -12.503 0.803 16.708 1.00 93.19 95 SER A C 1
ATOM 732 O O . SER A 1 95 ? -13.318 0.300 17.475 1.00 93.19 95 SER A O 1
ATOM 734 N N . THR A 1 96 ? -12.146 0.206 15.573 1.00 91.88 96 THR A N 1
ATOM 735 C CA . THR A 1 96 ? -12.846 -0.962 15.004 1.00 91.88 96 THR A CA 1
ATOM 736 C C . THR A 1 96 ? -12.047 -2.258 15.131 1.00 91.88 96 THR A C 1
ATOM 738 O O . THR A 1 96 ? -12.574 -3.337 14.856 1.00 91.88 96 THR A O 1
ATOM 741 N N . ARG A 1 97 ? -10.768 -2.164 15.536 1.00 94.31 97 ARG A N 1
ATOM 742 C CA . ARG A 1 97 ? -9.777 -3.259 15.529 1.00 94.31 97 ARG A CA 1
ATOM 743 C C . ARG A 1 97 ? -9.612 -3.945 14.167 1.00 94.31 97 ARG A C 1
ATOM 745 O O . ARG A 1 97 ? -9.085 -5.054 14.098 1.00 94.31 97 ARG A O 1
ATOM 752 N N . LYS A 1 98 ? -10.057 -3.303 13.087 1.00 93.12 98 LYS A N 1
ATOM 753 C CA . LYS A 1 98 ? -9.960 -3.781 11.707 1.00 93.12 98 LYS A CA 1
ATOM 754 C C . LYS A 1 98 ? -9.537 -2.621 10.811 1.00 93.12 98 LYS A C 1
ATOM 756 O O . LYS A 1 98 ? -9.781 -1.465 11.135 1.00 93.12 98 LYS A O 1
ATOM 761 N N . VAL A 1 99 ? -8.865 -2.946 9.714 1.00 93.12 99 VAL A N 1
ATOM 762 C CA . VAL A 1 99 ? -8.486 -1.984 8.674 1.00 93.12 99 VAL A CA 1
ATOM 763 C C . VAL A 1 99 ? -8.639 -2.675 7.332 1.00 93.12 99 VAL A C 1
ATOM 765 O O . VAL A 1 99 ? -8.253 -3.836 7.180 1.00 93.12 99 VAL A O 1
ATOM 768 N N . SER A 1 100 ? -9.210 -1.959 6.380 1.00 92.81 100 SER A N 1
ATOM 769 C CA . SER A 1 100 ? -9.354 -2.354 4.988 1.00 92.81 100 SER A CA 1
ATOM 770 C C . SER A 1 100 ? -8.445 -1.498 4.112 1.00 92.81 100 SER A C 1
ATOM 772 O O . SER A 1 100 ? -8.235 -0.312 4.373 1.00 92.81 100 SER A O 1
ATOM 774 N N . PHE A 1 101 ? -7.870 -2.119 3.085 1.00 92.69 101 PHE A N 1
ATOM 775 C CA . PHE A 1 101 ? -6.940 -1.472 2.168 1.00 92.69 101 PHE A CA 1
ATOM 776 C C . PHE A 1 101 ? -7.355 -1.757 0.734 1.00 92.69 101 PHE A C 1
ATOM 778 O O . PHE A 1 101 ? -7.739 -2.884 0.417 1.00 92.69 101 PHE A O 1
ATOM 785 N N . ILE A 1 102 ? -7.188 -0.765 -0.136 1.00 93.62 102 ILE A N 1
ATOM 786 C CA . ILE A 1 102 ? -7.157 -0.989 -1.582 1.00 93.62 102 ILE A CA 1
ATOM 787 C C . ILE A 1 102 ? -5.695 -0.967 -2.007 1.00 93.62 102 ILE A C 1
ATOM 789 O O . ILE A 1 102 ? -4.973 0.005 -1.754 1.00 93.62 102 ILE A O 1
ATOM 793 N N . ILE A 1 103 ? -5.264 -2.064 -2.625 1.00 93.00 103 ILE A N 1
ATOM 794 C CA . ILE A 1 103 ? -3.884 -2.268 -3.051 1.00 93.00 103 ILE A CA 1
ATOM 795 C C . ILE A 1 103 ? -3.807 -2.409 -4.565 1.00 93.00 103 ILE A C 1
ATOM 797 O O . ILE A 1 103 ? -4.647 -3.053 -5.191 1.00 93.00 103 ILE A O 1
ATOM 801 N N . GLU A 1 104 ? -2.769 -1.824 -5.143 1.00 91.75 104 GLU A N 1
ATOM 802 C CA . GLU A 1 104 ? -2.387 -2.019 -6.534 1.00 91.75 104 GLU A CA 1
ATOM 803 C C . GLU A 1 104 ? -1.172 -2.955 -6.569 1.00 91.75 104 GLU A C 1
ATOM 805 O O . GLU A 1 104 ? -0.148 -2.679 -5.931 1.00 91.75 104 GLU A O 1
ATOM 810 N N . ARG A 1 105 ? -1.294 -4.080 -7.286 1.00 91.38 105 ARG A N 1
ATOM 811 C CA . ARG A 1 105 ? -0.257 -5.119 -7.366 1.00 91.38 105 ARG A CA 1
ATOM 812 C C . ARG A 1 105 ? 0.346 -5.201 -8.773 1.00 91.38 105 ARG A C 1
ATOM 814 O O . ARG A 1 105 ? -0.406 -5.383 -9.733 1.00 91.38 105 ARG A O 1
ATOM 821 N N . PRO A 1 106 ? 1.685 -5.158 -8.921 1.00 91.31 106 PRO A N 1
ATOM 822 C CA . PRO A 1 106 ? 2.336 -5.290 -10.222 1.00 91.31 106 PRO A CA 1
ATOM 823 C C . PRO A 1 106 ? 2.260 -6.733 -10.747 1.00 91.31 106 PRO A C 1
ATOM 825 O O . PRO A 1 106 ? 2.831 -7.654 -10.161 1.00 91.31 106 PRO A O 1
ATOM 828 N N . GLN A 1 107 ? 1.593 -6.935 -11.886 1.00 87.62 107 GLN A N 1
ATOM 829 C CA . GLN A 1 107 ? 1.477 -8.253 -12.530 1.00 87.62 107 GLN A CA 1
ATOM 830 C C . GLN A 1 107 ? 2.531 -8.464 -13.628 1.00 87.62 107 GLN A C 1
ATOM 832 O O . GLN A 1 107 ? 3.235 -9.481 -13.618 1.00 87.62 107 GLN A O 1
ATOM 837 N N . SER A 1 108 ? 2.695 -7.474 -14.512 1.00 90.69 108 SER A N 1
ATOM 838 C CA . SER A 1 108 ? 3.628 -7.537 -15.644 1.00 90.69 108 SER A CA 1
ATOM 839 C C . SER A 1 108 ? 5.097 -7.499 -15.205 1.00 90.69 108 SER A C 1
ATOM 841 O O . SER A 1 108 ? 5.461 -6.939 -14.163 1.00 90.69 108 SER A O 1
ATOM 843 N N . SER A 1 109 ? 5.952 -8.110 -16.025 1.00 90.25 109 SER A N 1
ATOM 844 C CA . SER A 1 109 ? 7.406 -8.142 -15.837 1.00 90.25 109 SER A CA 1
ATOM 845 C C . SER A 1 109 ? 8.025 -6.739 -15.765 1.00 90.25 109 SER A C 1
ATOM 847 O O . SER A 1 109 ? 8.860 -6.481 -14.893 1.00 90.25 109 SER A O 1
ATOM 849 N N . GLU A 1 110 ? 7.557 -5.813 -16.603 1.00 92.19 110 GLU A N 1
ATOM 850 C CA . GLU A 1 110 ? 8.001 -4.418 -16.627 1.00 92.19 110 GLU A CA 1
ATOM 851 C C . GLU A 1 110 ? 7.616 -3.684 -15.335 1.00 92.19 110 GLU A C 1
ATOM 853 O O . GLU A 1 110 ? 8.462 -3.072 -14.679 1.00 92.19 110 GLU A O 1
ATOM 858 N N . ALA A 1 111 ? 6.360 -3.824 -14.897 1.00 91.62 111 ALA A N 1
ATOM 859 C CA . ALA A 1 111 ? 5.872 -3.209 -13.663 1.00 91.62 111 ALA A CA 1
ATOM 860 C C . ALA A 1 111 ? 6.651 -3.704 -12.432 1.00 91.62 111 ALA A C 1
ATOM 862 O O . ALA A 1 111 ? 7.022 -2.921 -11.556 1.00 91.62 111 ALA A O 1
ATOM 863 N N . LYS A 1 112 ? 6.971 -5.003 -12.379 1.00 91.75 112 LYS A N 1
ATOM 864 C CA . LYS A 1 112 ? 7.807 -5.580 -11.315 1.00 91.75 112 LYS A CA 1
ATOM 865 C C . LYS A 1 112 ? 9.219 -4.993 -11.318 1.00 91.75 112 LYS A C 1
ATOM 867 O O . LYS A 1 112 ? 9.770 -4.749 -10.244 1.00 91.75 112 LYS A O 1
ATOM 872 N N . LEU A 1 113 ? 9.811 -4.766 -12.493 1.00 94.50 113 LEU A N 1
ATOM 873 C CA . LEU A 1 113 ? 11.118 -4.117 -12.607 1.00 94.50 113 LEU A CA 1
ATOM 874 C C . LEU A 1 113 ? 11.060 -2.679 -12.079 1.00 94.50 113 LEU A C 1
ATOM 876 O O . LEU A 1 113 ? 11.910 -2.299 -11.276 1.00 94.50 113 LEU A O 1
ATOM 880 N N . TYR A 1 114 ? 10.032 -1.920 -12.463 1.00 94.19 114 TYR A N 1
ATOM 881 C CA . TYR A 1 114 ? 9.824 -0.548 -11.997 1.00 94.19 114 TYR A CA 1
ATOM 882 C C . TYR A 1 114 ? 9.696 -0.462 -10.472 1.00 94.19 114 TYR A C 1
ATOM 884 O O . TYR A 1 114 ? 10.325 0.369 -9.819 1.00 94.19 114 TYR A O 1
ATOM 892 N N . VAL A 1 115 ? 8.925 -1.369 -9.872 1.00 94.06 115 VAL A N 1
ATOM 893 C CA . VAL A 1 115 ? 8.784 -1.427 -8.413 1.00 94.06 115 VAL A CA 1
ATOM 894 C C . VAL A 1 115 ? 10.122 -1.748 -7.744 1.00 94.06 115 VAL A C 1
ATOM 896 O O . VAL A 1 115 ? 10.498 -1.088 -6.775 1.00 94.06 115 VAL A O 1
ATOM 899 N N . LYS A 1 116 ? 10.889 -2.707 -8.276 1.00 93.06 116 LYS A N 1
ATOM 900 C CA . LYS A 1 116 ? 12.222 -3.042 -7.750 1.00 93.06 116 LYS A CA 1
ATOM 901 C C . LYS A 1 116 ? 13.177 -1.849 -7.802 1.00 93.06 116 LYS A C 1
ATOM 903 O O . LYS A 1 116 ? 13.843 -1.571 -6.806 1.00 93.06 116 LYS A O 1
ATOM 908 N N . THR A 1 117 ? 13.244 -1.134 -8.926 1.00 93.56 117 THR A N 1
ATOM 909 C CA . THR A 1 117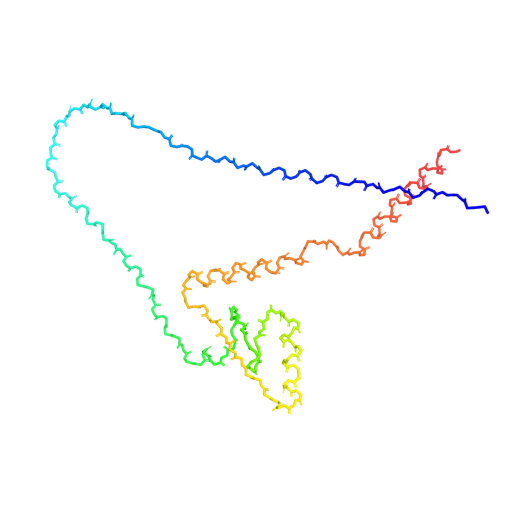 ? 14.127 0.035 -9.063 1.00 93.56 117 THR A CA 1
ATOM 910 C C . THR A 1 117 ? 13.711 1.157 -8.115 1.00 93.56 117 THR A C 1
ATOM 912 O O . THR A 1 117 ? 14.561 1.678 -7.392 1.00 93.56 117 THR A O 1
ATOM 915 N N . ALA A 1 118 ? 12.414 1.461 -8.020 1.00 90.56 118 ALA A N 1
ATOM 916 C CA . ALA A 1 118 ? 11.890 2.472 -7.104 1.00 90.56 118 ALA A CA 1
ATOM 917 C C . ALA A 1 118 ? 12.205 2.155 -5.629 1.00 90.56 118 ALA A C 1
ATOM 919 O O . ALA A 1 118 ? 12.631 3.040 -4.881 1.00 90.56 118 ALA A O 1
ATOM 920 N N . LEU A 1 119 ? 12.049 0.893 -5.211 1.00 90.62 119 LEU A N 1
ATOM 921 C CA . LEU A 1 119 ? 12.371 0.446 -3.851 1.00 90.62 119 LEU A CA 1
ATOM 922 C C . LEU A 1 119 ? 13.867 0.589 -3.537 1.00 90.62 119 LEU A C 1
ATOM 924 O O . LEU A 1 119 ? 14.226 1.096 -2.471 1.00 90.62 119 LEU A O 1
ATOM 928 N N . LEU A 1 120 ? 14.741 0.205 -4.472 1.00 90.75 120 LEU A N 1
ATOM 929 C CA . LEU A 1 120 ? 16.189 0.379 -4.326 1.00 90.75 120 LEU A CA 1
ATOM 930 C C . LEU A 1 120 ? 16.562 1.863 -4.198 1.00 90.75 120 LEU A C 1
ATOM 932 O O . LEU A 1 120 ? 17.312 2.231 -3.293 1.00 90.75 120 LEU A O 1
ATOM 936 N N . SER A 1 121 ? 15.994 2.735 -5.036 1.00 87.12 121 SER A N 1
ATOM 937 C CA . SER A 1 121 ? 16.225 4.186 -4.971 1.00 87.12 121 SER A CA 1
ATOM 938 C C . SER A 1 121 ? 15.719 4.823 -3.673 1.00 87.12 121 SER A C 1
ATOM 940 O O . SER A 1 121 ? 16.339 5.745 -3.140 1.00 87.12 121 SER A O 1
ATOM 942 N N . ALA A 1 122 ? 14.596 4.347 -3.134 1.00 81.12 122 ALA A N 1
ATOM 943 C CA . ALA A 1 122 ? 14.098 4.811 -1.843 1.00 81.12 122 ALA A CA 1
ATOM 944 C C . ALA A 1 122 ? 15.045 4.419 -0.696 1.00 81.12 122 ALA A C 1
ATOM 946 O O . ALA A 1 122 ? 15.244 5.211 0.227 1.00 81.12 122 ALA A O 1
ATOM 947 N N . SER A 1 123 ? 15.663 3.236 -0.774 1.00 76.19 123 SER A N 1
ATOM 948 C CA . SER A 1 123 ? 16.606 2.745 0.234 1.00 76.19 123 SER A CA 1
ATOM 949 C C . SER A 1 123 ? 17.952 3.479 0.220 1.00 76.19 123 SER A C 1
ATOM 951 O O . SER A 1 123 ? 18.566 3.648 1.271 1.00 76.19 123 SER A O 1
ATOM 953 N N . THR A 1 124 ? 18.433 3.932 -0.939 1.00 69.00 124 THR A N 1
ATOM 954 C CA . THR A 1 124 ? 19.727 4.637 -1.052 1.00 69.00 124 THR A CA 1
ATOM 955 C C . THR A 1 124 ? 19.654 6.103 -0.620 1.00 69.00 124 THR A C 1
ATOM 957 O O . THR A 1 124 ? 20.668 6.709 -0.274 1.00 69.00 124 THR A O 1
ATOM 960 N N . ARG A 1 125 ? 18.452 6.685 -0.551 1.00 60.62 125 ARG A N 1
ATOM 961 C CA . ARG A 1 125 ? 18.241 8.082 -0.137 1.00 60.62 125 ARG A CA 1
ATOM 962 C C . ARG A 1 125 ? 18.616 8.397 1.317 1.00 60.62 125 ARG A C 1
ATOM 964 O O . ARG A 1 125 ? 18.644 9.570 1.675 1.00 60.62 125 ARG A O 1
ATOM 971 N N . THR A 1 126 ? 18.923 7.403 2.152 1.00 55.44 126 THR A N 1
ATOM 972 C CA . THR A 1 126 ? 19.344 7.615 3.550 1.00 55.44 126 THR A CA 1
ATOM 973 C C . THR A 1 126 ? 20.837 7.395 3.798 1.00 55.44 126 THR A C 1
ATOM 975 O O . THR A 1 126 ? 21.289 7.631 4.914 1.00 55.44 126 THR A O 1
ATOM 978 N N . SER A 1 127 ? 21.627 6.969 2.804 1.00 54.38 127 SER A N 1
ATOM 979 C CA . SER A 1 127 ? 23.057 6.667 3.004 1.00 54.38 127 SER A CA 1
ATOM 980 C C . SER A 1 127 ? 24.006 7.827 2.682 1.00 54.38 127 SER A C 1
ATOM 982 O O . SER A 1 127 ? 25.217 7.678 2.825 1.00 54.38 127 SER A O 1
ATOM 984 N N . SER A 1 128 ? 23.490 8.995 2.287 1.00 57.97 128 SER A N 1
ATOM 985 C CA . SER A 1 128 ? 24.311 10.141 1.878 1.00 57.97 128 SER A CA 1
ATOM 986 C C . SER A 1 128 ? 24.219 11.322 2.845 1.00 57.97 128 SER A C 1
ATOM 988 O O . SER A 1 128 ? 23.787 12.398 2.460 1.00 57.97 128 SER A O 1
ATOM 990 N N . THR A 1 129 ? 24.653 11.130 4.091 1.00 53.44 129 THR A N 1
ATOM 991 C CA . THR A 1 129 ? 25.407 12.128 4.877 1.00 53.44 129 THR A CA 1
ATOM 992 C C . THR A 1 129 ? 26.001 11.406 6.082 1.00 53.44 129 THR A C 1
ATOM 994 O O . THR A 1 129 ? 25.273 10.750 6.823 1.00 53.44 129 THR A O 1
ATOM 997 N N . ALA A 1 130 ? 27.311 11.526 6.293 1.00 58.47 130 ALA A N 1
ATOM 998 C CA . ALA A 1 130 ? 27.987 11.063 7.503 1.00 58.47 130 ALA A CA 1
ATOM 999 C C . ALA A 1 130 ? 27.216 11.470 8.783 1.00 58.47 130 ALA A C 1
ATOM 1001 O O . ALA A 1 130 ? 26.567 12.521 8.777 1.00 58.47 130 ALA A O 1
ATOM 1002 N N . PRO A 1 131 ? 27.306 10.705 9.894 1.00 57.22 131 PRO A N 1
ATOM 1003 C CA . PRO A 1 131 ? 26.664 11.074 11.151 1.00 57.22 131 PRO A CA 1
ATOM 1004 C C . PRO A 1 131 ? 26.945 12.544 11.479 1.00 57.22 131 PRO A C 1
ATOM 1006 O O . PRO A 1 131 ? 28.107 12.952 11.536 1.00 57.22 131 PRO A O 1
ATOM 1009 N N . ARG A 1 132 ? 25.894 13.344 11.704 1.00 56.69 132 ARG A N 1
ATOM 1010 C CA . ARG A 1 132 ? 25.977 14.782 12.042 1.00 56.69 132 ARG A CA 1
ATOM 1011 C C . ARG A 1 132 ? 26.902 15.057 13.243 1.00 56.69 132 ARG A C 1
ATOM 1013 O O . ARG A 1 132 ? 27.391 16.170 13.417 1.00 56.69 132 ARG A O 1
ATOM 1020 N N . GLU A 1 133 ? 27.193 14.033 14.042 1.00 57.12 133 GLU A N 1
ATOM 1021 C CA . GLU A 1 133 ? 28.164 14.060 15.136 1.00 57.12 133 GLU A CA 1
ATOM 1022 C C . GLU A 1 133 ? 29.634 14.113 14.682 1.00 57.12 133 GLU A C 1
ATOM 1024 O O . GLU A 1 133 ? 30.432 14.817 15.301 1.00 57.12 133 GLU A O 1
ATOM 1029 N N . LYS A 1 134 ? 30.004 13.476 13.559 1.00 54.62 134 LYS A N 1
ATOM 1030 C CA . LYS A 1 134 ? 31.382 13.523 13.027 1.00 54.62 134 LYS A CA 1
ATOM 1031 C C . LYS A 1 134 ? 31.766 14.915 12.513 1.00 54.62 134 LYS A C 1
ATOM 1033 O O . LYS A 1 134 ? 32.930 15.299 12.612 1.00 54.62 134 LYS A O 1
ATOM 1038 N N . ALA A 1 135 ? 30.797 15.705 12.045 1.00 61.25 135 ALA A N 1
ATOM 1039 C CA . ALA A 1 135 ? 31.026 17.091 11.632 1.00 61.25 135 ALA A CA 1
ATOM 1040 C C . ALA A 1 135 ? 31.450 17.992 12.810 1.00 61.25 135 ALA A C 1
ATOM 1042 O O . ALA A 1 135 ? 32.318 18.850 12.651 1.00 61.25 135 ALA A O 1
ATOM 1043 N N . LYS A 1 136 ? 30.901 17.759 14.014 1.00 60.97 136 LYS A N 1
ATOM 1044 C CA . LYS A 1 136 ? 31.282 18.503 15.228 1.00 60.97 136 LYS A CA 1
ATOM 1045 C C . LYS A 1 136 ? 32.728 18.214 15.633 1.00 60.97 136 LYS A C 1
ATOM 1047 O O . LYS A 1 136 ? 33.456 19.139 15.989 1.00 60.97 136 LYS A O 1
ATOM 1052 N N . TRP A 1 137 ? 33.156 16.952 15.547 1.00 62.53 137 TRP A N 1
ATOM 1053 C CA . TRP A 1 137 ? 34.534 16.563 15.859 1.00 62.53 137 TRP A CA 1
ATOM 1054 C C . TRP A 1 137 ? 35.534 17.124 14.844 1.00 62.53 137 TRP A C 1
ATOM 1056 O O . TRP A 1 137 ? 36.551 17.691 15.237 1.00 62.53 137 TRP A O 1
ATOM 1066 N N . ALA A 1 138 ? 35.211 17.053 13.548 1.00 71.75 138 ALA A N 1
ATOM 1067 C CA . ALA A 1 138 ? 36.046 17.617 12.488 1.00 71.75 138 ALA A CA 1
ATOM 1068 C C . ALA A 1 138 ? 36.235 19.139 12.643 1.00 71.75 138 ALA A C 1
ATOM 1070 O O . ALA A 1 138 ? 37.359 19.633 12.549 1.00 71.75 138 ALA A O 1
ATOM 1071 N N . ALA A 1 139 ? 35.163 19.877 12.961 1.00 74.81 139 ALA A N 1
ATOM 1072 C CA . ALA A 1 139 ? 35.236 21.316 13.213 1.00 74.81 139 ALA A CA 1
ATOM 1073 C C . ALA A 1 139 ? 36.088 21.649 14.452 1.00 74.81 139 ALA A C 1
ATOM 1075 O O . ALA A 1 139 ? 36.944 22.533 14.401 1.00 74.81 139 ALA A O 1
ATOM 1076 N N . ARG A 1 140 ? 35.905 20.912 15.556 1.00 77.31 140 ARG A N 1
ATOM 1077 C CA . ARG A 1 140 ? 36.652 21.134 16.806 1.00 77.31 140 ARG A CA 1
ATOM 1078 C C . ARG A 1 140 ? 38.144 20.814 16.645 1.00 77.31 140 ARG A C 1
ATOM 1080 O O . ARG A 1 140 ? 38.979 21.576 17.126 1.00 77.31 140 ARG A O 1
ATOM 1087 N N . ALA A 1 141 ? 38.480 19.755 15.907 1.00 79.19 141 ALA A N 1
ATOM 1088 C CA . ALA A 1 141 ? 39.859 19.404 15.571 1.00 79.19 141 ALA A CA 1
ATOM 1089 C C . ALA A 1 141 ? 40.528 20.465 14.676 1.00 79.19 141 ALA A C 1
ATOM 1091 O O . ALA A 1 141 ? 41.687 20.819 14.891 1.00 79.19 141 ALA A O 1
ATOM 1092 N N . ALA A 1 142 ? 39.799 21.027 13.705 1.00 79.25 142 ALA A N 1
ATOM 1093 C CA . ALA A 1 142 ? 40.298 22.129 12.882 1.00 79.25 142 ALA A CA 1
ATOM 1094 C C . ALA A 1 142 ? 40.551 23.405 13.708 1.00 79.25 142 ALA A C 1
ATOM 1096 O O . ALA A 1 142 ? 41.569 24.069 13.509 1.00 79.25 142 ALA A O 1
ATOM 1097 N N . GLN A 1 143 ? 39.673 23.723 14.668 1.00 82.88 143 GLN A N 1
ATOM 1098 C CA . GLN A 1 143 ? 39.845 24.857 15.584 1.00 82.88 143 GLN A CA 1
ATOM 1099 C C . GLN A 1 143 ? 41.104 24.694 16.450 1.00 82.88 143 GLN A C 1
ATOM 1101 O O . GLN A 1 143 ? 41.905 25.619 16.565 1.00 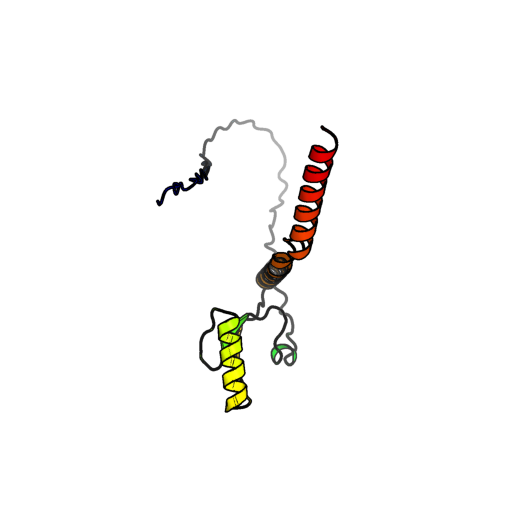82.88 143 GLN A O 1
ATOM 1106 N N . GLN A 1 144 ? 41.320 23.500 17.012 1.00 81.12 144 GLN A N 1
ATOM 1107 C CA . GLN A 1 144 ? 42.499 23.209 17.834 1.00 81.12 144 GLN A CA 1
ATOM 1108 C C . GLN A 1 144 ? 43.805 23.357 17.049 1.00 81.12 144 GLN A C 1
ATOM 1110 O O . GLN A 1 144 ? 44.765 23.919 17.570 1.00 81.12 144 GLN A O 1
ATOM 1115 N N . ARG A 1 145 ? 43.836 22.925 15.781 1.00 77.88 145 ARG A N 1
ATOM 1116 C CA . ARG A 1 145 ? 45.009 23.100 14.907 1.00 77.88 145 ARG A CA 1
ATOM 1117 C C . ARG A 1 145 ? 45.329 24.572 14.647 1.00 77.88 145 ARG A C 1
ATOM 1119 O O . ARG A 1 145 ? 46.496 24.942 14.684 1.00 77.88 145 ARG A O 1
ATOM 1126 N N . LYS A 1 146 ? 44.311 25.412 14.429 1.00 79.88 146 LYS A N 1
ATOM 1127 C CA . LYS A 1 146 ? 44.494 26.864 14.251 1.00 79.88 146 LYS A CA 1
ATOM 1128 C C . LYS A 1 146 ? 45.028 27.528 15.520 1.00 79.88 146 LYS A C 1
ATOM 1130 O O . LYS A 1 146 ? 45.975 28.302 15.451 1.00 79.88 146 LYS A O 1
ATOM 1135 N N . ASN A 1 147 ? 44.479 27.168 16.679 1.00 76.19 147 ASN A N 1
ATOM 1136 C CA . ASN A 1 147 ? 44.934 27.711 17.958 1.00 76.19 147 ASN A CA 1
ATOM 1137 C C . ASN A 1 147 ? 46.375 27.280 18.279 1.00 76.19 147 ASN A C 1
ATOM 1139 O O . ASN A 1 147 ? 47.170 28.097 18.730 1.00 76.19 147 ASN A O 1
ATOM 1143 N N . ALA A 1 148 ? 46.733 26.022 18.000 1.00 73.62 148 ALA A N 1
ATOM 1144 C CA . ALA A 1 148 ? 48.093 25.517 18.187 1.00 73.62 148 ALA A CA 1
ATOM 1145 C C . ALA A 1 148 ? 49.111 26.156 17.224 1.00 73.62 148 ALA A C 1
ATOM 1147 O O . ALA A 1 148 ? 50.272 26.314 17.591 1.00 73.62 148 ALA A O 1
ATOM 1148 N N . ALA A 1 149 ? 48.690 26.532 16.011 1.00 72.69 149 ALA A N 1
ATOM 1149 C CA . ALA A 1 149 ? 49.537 27.260 15.068 1.00 72.69 149 ALA A CA 1
ATOM 1150 C C . ALA A 1 149 ? 49.817 28.696 15.543 1.00 72.69 149 ALA A C 1
ATOM 1152 O O . ALA A 1 149 ? 50.971 29.113 15.536 1.00 72.69 149 ALA A O 1
ATOM 1153 N N . ASN A 1 150 ? 48.800 29.411 16.042 1.00 67.75 150 ASN A N 1
ATOM 1154 C CA . ASN A 1 150 ? 48.970 30.765 16.586 1.00 67.75 150 ASN A CA 1
ATOM 1155 C C . ASN A 1 150 ? 49.851 30.811 17.844 1.00 67.75 150 ASN A C 1
ATOM 1157 O O . ASN A 1 150 ? 50.487 31.824 18.106 1.00 67.75 150 ASN A O 1
ATOM 1161 N N . HIS A 1 151 ? 49.894 29.733 18.631 1.00 61.50 151 HIS A N 1
ATOM 1162 C CA . HIS A 1 151 ? 50.678 29.699 19.869 1.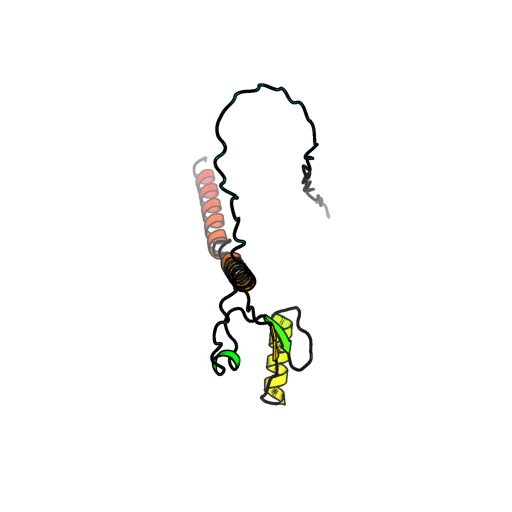00 61.50 151 HIS A CA 1
ATOM 1163 C C . HIS A 1 151 ? 52.173 29.403 19.655 1.00 61.50 151 HIS A C 1
ATOM 1165 O O . HIS A 1 151 ? 52.950 29.526 20.597 1.00 61.50 151 HIS A O 1
ATOM 1171 N N . LYS A 1 152 ? 52.571 28.992 18.442 1.00 59.44 152 LYS A N 1
ATOM 1172 C CA . LYS A 1 152 ? 53.966 28.700 18.065 1.00 59.44 152 LYS A CA 1
ATOM 1173 C C . LYS A 1 152 ? 54.663 29.852 17.331 1.00 59.44 152 LYS A C 1
ATOM 1175 O O . LYS A 1 152 ? 55.832 29.714 16.994 1.00 59.44 152 LYS A O 1
ATOM 1180 N N . SER A 1 153 ? 53.958 30.947 17.050 1.00 57.12 153 SER A N 1
ATOM 1181 C CA . SER A 1 153 ? 54.473 32.108 16.312 1.00 57.12 153 SER A CA 1
ATOM 1182 C C . SER A 1 153 ? 54.704 33.344 17.196 1.00 57.12 153 SER A C 1
ATOM 1184 O O . SER A 1 153 ? 54.655 34.458 16.681 1.00 57.12 153 SER A O 1
ATOM 1186 N N . GLY A 1 154 ? 54.884 33.157 18.507 1.00 48.25 154 GLY A N 1
ATOM 1187 C CA . GLY A 1 154 ? 55.187 34.212 19.480 1.00 48.25 154 GLY A CA 1
ATOM 1188 C C . GLY A 1 154 ? 56.501 33.947 20.192 1.00 48.25 154 GLY A C 1
ATOM 1189 O O . GLY A 1 154 ? 56.816 32.749 20.375 1.00 48.25 154 GLY A O 1
#

Organism: NCBI:txid465554

pLDDT: mean 70.88, std 18.85, range [38.19, 95.5]

Foldseek 3Di:
DDDDDDDDDDDDDPDDDDDDDDDDDDDDDDDDDDDDDDDDDPPPPPPPPPPPPPPPPDVVVVVDDDQLKDWQDKPNHGDDDPVVNVVSVVVCCVPPVDIDTDIDDDDDPVSVVVSVVVVVVVVVVPVPDDPPVVVVVVVVVVVVVVVVVVVVPD

Secondary structure (DSSP, 8-state):
----------------------------------------------------------TTGGGS--TTPEEEEETTEE--SHHHHHHHHHHHHHHHS---EEEE---SHHHHHHHHHHHHHHHHTTSSS--HHHHHHHHHHHHHHHHHHHTT--

Sequence (154 aa):
MLDKSNSPRARDDDRSQKNESIQGSSSQGSSSESKKQEDSQRAKTTLSICQEPTIPVDLEELKRIQIGDRLIDVDGTPINNRETAKKLMLKSLASTRKVSFIIERPQSSEAKLYVKTALLSASTRTSSTAPREKAKWAARAAQQRKNAANHKSG

InterPro domains:
  IPR036034 PDZ superfamily [SSF50156] (63-107)
  IPR040264 Uncharacterized protein T15H9.4-like [PTHR31327] (64-150)